Protein AF-A0A959YXR5-F1 (afdb_monomer_lite)

Radius of gyration: 13.39 Å; chains: 1; bounding box: 32×17×37 Å

Foldseek 3Di:
DACVVVVVDDWAAPADPAAADVVLCPDDDQLHFDDKDKDFDADPVDRVHTHGIYIWTATNVGDTAGRDSDHRDDGPDPDDPD

pLDDT: mean 97.11, std 2.38, range [85.75, 98.81]

Structure (mmCIF, N/CA/C/O backbone):
data_AF-A0A959YXR5-F1
#
_entry.id   AF-A0A959YXR5-F1
#
loop_
_atom_site.group_PDB
_atom_site.id
_atom_site.type_symbol
_atom_site.label_atom_id
_atom_site.label_alt_id
_atom_site.label_comp_id
_atom_site.label_asym_id
_atom_site.label_entity_id
_atom_site.label_seq_id
_atom_site.pdbx_PDB_ins_code
_atom_site.Cartn_x
_atom_site.Cartn_y
_atom_site.Cartn_z
_atom_site.occupancy
_atom_site.B_iso_or_equiv
_atom_site.auth_seq_id
_atom_site.auth_comp_id
_atom_site.auth_asym_id
_atom_site.auth_atom_id
_atom_site.pdbx_PDB_model_num
ATOM 1 N N . ALA A 1 1 ? 3.291 4.254 11.293 1.00 96.25 1 ALA A N 1
ATOM 2 C CA . ALA A 1 1 ? 4.199 4.057 10.156 1.00 96.25 1 ALA A CA 1
ATOM 3 C C . ALA A 1 1 ? 3.975 2.666 9.598 1.00 96.25 1 ALA A C 1
ATOM 5 O O . ALA A 1 1 ? 3.614 1.776 10.368 1.00 96.25 1 ALA A O 1
ATOM 6 N N . GLU A 1 2 ? 4.128 2.517 8.290 1.00 97.94 2 GLU A N 1
ATOM 7 C CA . GLU A 1 2 ? 4.152 1.233 7.601 1.00 97.94 2 GLU A CA 1
ATOM 8 C C . GLU A 1 2 ? 5.291 0.341 8.150 1.00 97.94 2 GLU A C 1
ATOM 10 O O . GLU A 1 2 ? 6.288 0.864 8.662 1.00 97.94 2 GLU A O 1
ATOM 15 N N . PRO A 1 3 ? 5.132 -0.995 8.159 1.00 97.88 3 PRO A N 1
ATOM 16 C CA . PRO A 1 3 ? 6.096 -1.882 8.807 1.00 97.88 3 PRO A CA 1
ATOM 17 C C . PRO A 1 3 ? 7.286 -2.277 7.916 1.00 97.88 3 PRO A C 1
ATOM 19 O O . PRO A 1 3 ? 8.322 -2.685 8.444 1.00 97.88 3 PRO A O 1
ATOM 22 N N . TYR A 1 4 ? 7.174 -2.194 6.594 1.00 98.31 4 TYR A N 1
ATOM 23 C CA . TYR A 1 4 ? 8.076 -2.820 5.628 1.00 98.31 4 TYR A CA 1
ATOM 24 C C . TYR A 1 4 ? 9.471 -2.200 5.613 1.00 98.31 4 TYR A C 1
ATOM 26 O O . TYR A 1 4 ? 10.445 -2.958 5.572 1.00 98.31 4 TYR A O 1
ATOM 34 N N . THR A 1 5 ? 9.606 -0.880 5.782 1.00 97.50 5 THR A N 1
ATOM 35 C CA . THR A 1 5 ? 10.932 -0.252 5.937 1.00 97.50 5 THR A CA 1
ATOM 36 C C . THR A 1 5 ? 11.681 -0.835 7.136 1.00 97.50 5 THR A C 1
ATOM 38 O O . THR A 1 5 ? 12.867 -1.157 7.052 1.00 97.50 5 THR A O 1
ATOM 41 N N . SER A 1 6 ? 10.987 -1.049 8.259 1.00 97.19 6 SER A N 1
ATOM 42 C CA . SER A 1 6 ? 11.597 -1.633 9.464 1.00 97.19 6 SER A CA 1
ATOM 43 C C . SER A 1 6 ? 11.944 -3.117 9.309 1.00 97.19 6 SER A C 1
ATOM 45 O O . SER A 1 6 ? 12.856 -3.614 9.971 1.00 97.19 6 SER A O 1
ATOM 47 N N . LEU A 1 7 ? 11.247 -3.813 8.407 1.00 97.69 7 LEU A 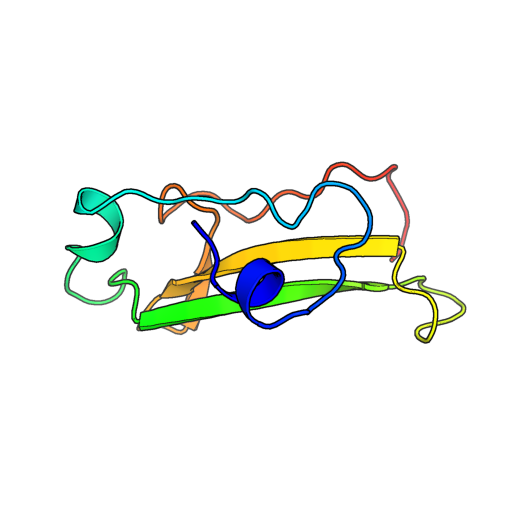N 1
ATOM 48 C CA . LEU A 1 7 ? 11.494 -5.211 8.055 1.00 97.69 7 LEU A CA 1
ATOM 49 C C . LEU A 1 7 ? 12.588 -5.371 6.985 1.00 97.69 7 LEU A C 1
ATOM 51 O O . LEU A 1 7 ? 12.944 -6.498 6.646 1.00 97.69 7 LEU A O 1
ATOM 55 N N . GLY A 1 8 ? 13.146 -4.266 6.480 1.00 97.44 8 GLY A N 1
ATOM 56 C CA . GLY A 1 8 ? 14.238 -4.262 5.508 1.00 97.44 8 GLY A CA 1
ATOM 57 C C . GLY A 1 8 ? 13.798 -4.284 4.044 1.00 97.44 8 GLY A C 1
ATOM 58 O O . GLY A 1 8 ? 14.644 -4.498 3.176 1.00 97.44 8 GLY A O 1
ATOM 59 N N . TYR A 1 9 ? 12.512 -4.068 3.749 1.00 97.75 9 TYR A N 1
ATOM 60 C CA . TYR A 1 9 ? 12.069 -3.825 2.377 1.00 97.75 9 TYR A CA 1
ATOM 61 C C . TYR A 1 9 ? 12.596 -2.464 1.902 1.00 97.75 9 TYR A C 1
ATOM 63 O O . TYR A 1 9 ? 12.555 -1.478 2.638 1.00 97.75 9 TYR A O 1
ATOM 71 N N . VAL A 1 10 ? 13.118 -2.418 0.676 1.00 97.69 10 VAL A N 1
ATOM 72 C CA . VAL A 1 10 ? 13.656 -1.193 0.073 1.00 97.69 10 VAL A CA 1
ATOM 73 C C . VAL A 1 10 ? 12.629 -0.652 -0.909 1.00 97.69 10 VAL A C 1
ATOM 75 O O . VAL A 1 10 ? 12.395 -1.254 -1.953 1.00 97.69 10 VAL A O 1
ATOM 78 N N . HIS A 1 11 ? 12.035 0.487 -0.568 1.00 97.88 11 HIS A N 1
ATOM 79 C CA . HIS A 1 11 ? 11.064 1.169 -1.414 1.00 97.88 11 HIS A CA 1
ATOM 80 C C . HIS A 1 11 ? 11.713 1.852 -2.627 1.00 97.88 11 HIS A C 1
ATOM 82 O O . HIS A 1 11 ? 12.877 2.262 -2.595 1.00 97.88 11 HIS A O 1
ATOM 88 N N . VAL A 1 12 ? 10.922 2.002 -3.689 1.00 97.94 12 VAL A N 1
ATOM 89 C CA . VAL A 1 12 ? 11.245 2.769 -4.900 1.00 97.94 12 VAL A CA 1
ATOM 90 C C . VAL A 1 12 ? 10.268 3.940 -5.015 1.00 97.94 12 VAL A C 1
ATOM 92 O O . VAL A 1 12 ? 9.072 3.771 -4.7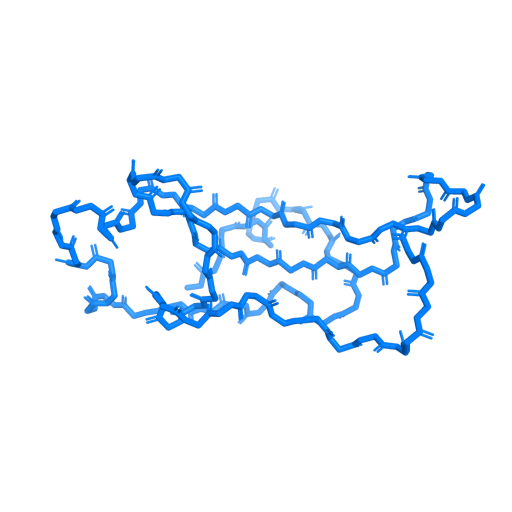89 1.00 97.94 12 VAL A O 1
ATOM 95 N N . GLY A 1 13 ? 10.757 5.120 -5.396 1.00 95.50 13 GLY A N 1
ATOM 96 C CA . GLY A 1 13 ? 9.909 6.301 -5.580 1.00 95.50 13 GLY A CA 1
ATOM 97 C C . GLY A 1 13 ? 9.550 6.991 -4.262 1.00 95.50 13 GLY A C 1
ATOM 98 O O . GLY A 1 13 ? 10.442 7.335 -3.488 1.00 95.50 13 GLY A O 1
ATOM 99 N N . ASP A 1 14 ? 8.260 7.252 -4.048 1.00 92.00 14 ASP A N 1
ATOM 100 C CA . ASP A 1 14 ? 7.725 8.043 -2.930 1.00 92.00 14 ASP A CA 1
ATOM 101 C C . ASP A 1 14 ? 7.284 7.215 -1.708 1.00 92.00 14 ASP A C 1
ATOM 103 O O . ASP A 1 14 ? 6.933 7.802 -0.682 1.00 92.00 14 ASP A O 1
ATOM 107 N N . GLY A 1 15 ? 7.344 5.881 -1.772 1.00 95.56 15 GLY A N 1
ATOM 108 C CA . GLY A 1 15 ? 6.996 5.012 -0.646 1.00 95.56 15 GLY A CA 1
ATOM 109 C C . GLY A 1 15 ? 8.049 4.883 0.461 1.00 95.56 15 GLY A C 1
ATOM 110 O O . GLY A 1 15 ? 9.185 5.348 0.352 1.00 95.56 15 GLY A O 1
ATOM 111 N N . GLY A 1 16 ? 7.658 4.217 1.549 1.00 95.69 16 GLY A N 1
ATOM 112 C CA . GLY A 1 16 ? 8.491 3.897 2.717 1.00 95.69 16 GLY A CA 1
ATOM 113 C C . GLY A 1 16 ? 8.415 4.903 3.867 1.00 95.69 16 GLY A C 1
ATOM 114 O O . GLY A 1 16 ? 9.181 4.821 4.824 1.00 95.69 16 GLY A O 1
ATOM 115 N N . ASN A 1 17 ? 7.510 5.878 3.792 1.00 95.31 17 ASN A N 1
ATOM 116 C CA . ASN A 1 17 ? 7.307 6.894 4.836 1.00 95.31 17 ASN A CA 1
ATOM 117 C C . ASN A 1 17 ? 5.836 7.034 5.249 1.00 95.31 17 ASN A C 1
ATOM 119 O O . ASN A 1 17 ? 5.465 7.940 6.001 1.00 95.31 17 ASN A O 1
ATOM 123 N N . GLU A 1 18 ? 4.983 6.141 4.763 1.00 98.00 18 GLU A N 1
ATOM 124 C CA . GLU A 1 18 ? 3.556 6.145 5.001 1.00 98.00 18 GLU A CA 1
ATOM 125 C C . GLU A 1 18 ? 3.267 5.897 6.478 1.00 98.00 18 GLU A C 1
ATOM 127 O O . GLU A 1 18 ? 3.822 5.015 7.137 1.00 98.00 18 GLU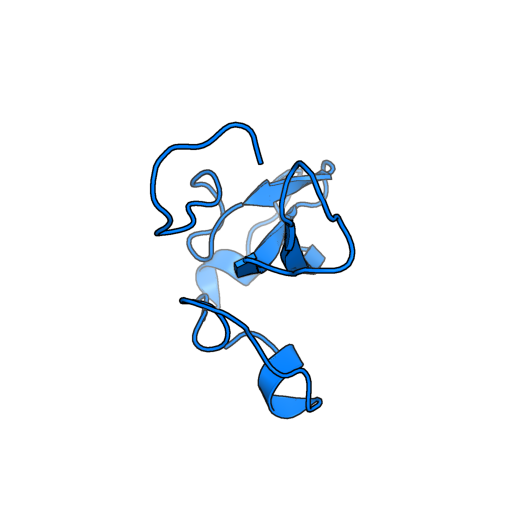 A O 1
ATOM 132 N N . SER A 1 19 ? 2.365 6.692 7.041 1.00 98.25 19 SER A N 1
ATOM 133 C CA . SER A 1 19 ? 1.888 6.480 8.396 1.00 98.25 19 SER A CA 1
ATOM 134 C C . SER A 1 19 ? 0.420 6.822 8.484 1.00 98.25 19 SER A C 1
ATOM 136 O O . SER A 1 19 ? -0.011 7.873 8.034 1.00 98.25 19 SER A O 1
ATOM 138 N N . THR A 1 20 ? -0.322 5.954 9.156 1.00 98.50 20 THR A N 1
ATOM 139 C CA . THR A 1 20 ? -1.703 6.215 9.549 1.00 98.50 20 THR A CA 1
ATOM 140 C C . THR A 1 20 ? -1.793 6.620 11.025 1.00 98.50 20 THR A C 1
ATOM 142 O O . THR A 1 20 ? -0.775 6.774 11.712 1.00 98.50 20 THR A O 1
ATOM 145 N N . THR A 1 21 ? -3.017 6.788 11.522 1.00 98.56 21 THR A N 1
ATOM 146 C CA . THR A 1 21 ? -3.330 7.148 12.907 1.00 98.56 21 THR A CA 1
ATOM 147 C C . THR A 1 21 ? -4.061 6.016 13.629 1.00 98.56 21 THR A C 1
ATOM 149 O O . THR A 1 21 ? -4.704 5.170 13.012 1.00 98.56 21 THR A O 1
ATOM 152 N N . ALA A 1 22 ? -4.035 6.029 14.964 1.00 97.94 22 ALA A N 1
ATOM 153 C CA . ALA A 1 22 ? -4.810 5.076 15.763 1.00 97.94 22 ALA A CA 1
ATOM 154 C C . ALA A 1 22 ? -6.328 5.185 15.522 1.00 97.94 22 ALA A C 1
ATOM 156 O O . ALA A 1 22 ? -7.034 4.196 15.674 1.00 97.94 22 ALA A O 1
ATOM 157 N N . GLY A 1 23 ? -6.827 6.367 15.135 1.00 98.44 23 GLY A N 1
ATOM 158 C CA . GLY A 1 23 ? -8.239 6.568 14.805 1.00 98.44 23 GLY A CA 1
ATOM 159 C C . GLY A 1 23 ? -8.661 5.805 13.550 1.00 98.44 23 GLY A C 1
ATOM 160 O O . GLY A 1 23 ? -9.702 5.160 13.561 1.00 98.44 23 GLY A O 1
ATOM 161 N N . VAL A 1 24 ? -7.816 5.808 12.515 1.00 98.56 24 VAL A N 1
ATOM 162 C CA . VAL A 1 24 ? -8.041 5.031 11.284 1.00 98.56 24 VAL A CA 1
ATOM 163 C C . VAL A 1 24 ? -8.029 3.528 11.584 1.00 98.56 24 VAL A C 1
ATOM 165 O O . VAL A 1 24 ? -8.933 2.806 11.177 1.00 98.56 24 VAL A O 1
ATOM 168 N N . LEU A 1 25 ? -7.071 3.059 12.390 1.00 98.25 25 LEU A N 1
ATOM 169 C CA . LEU A 1 25 ? -6.985 1.645 12.788 1.00 98.25 25 LEU A CA 1
ATOM 170 C C . LEU A 1 25 ? -8.122 1.188 13.719 1.00 98.25 25 LEU A C 1
ATOM 172 O O . LEU A 1 25 ? -8.346 -0.009 13.871 1.00 98.25 25 LEU A O 1
ATOM 176 N N . ALA A 1 26 ? -8.829 2.123 14.357 1.00 98.25 26 ALA A N 1
ATOM 177 C CA . ALA A 1 26 ? -9.972 1.833 15.217 1.00 98.25 26 ALA A CA 1
ATOM 178 C C . ALA A 1 26 ? -11.303 1.732 14.446 1.00 98.25 26 ALA A C 1
ATOM 180 O O . ALA A 1 26 ? -12.337 1.472 15.068 1.00 98.25 26 ALA A O 1
ATOM 181 N N . ALA A 1 27 ? -11.300 1.936 13.121 1.00 97.88 27 ALA A N 1
ATOM 182 C CA . ALA A 1 27 ? -12.475 1.730 12.282 1.00 97.88 27 ALA A CA 1
ATOM 183 C C . ALA A 1 27 ? -13.036 0.302 12.443 1.00 97.88 27 ALA A C 1
ATOM 185 O O . ALA A 1 27 ? -12.309 -0.669 12.661 1.00 97.88 27 ALA A O 1
ATOM 186 N N . THR A 1 28 ? -14.359 0.166 12.350 1.00 98.38 28 THR A N 1
ATOM 187 C CA . THR A 1 28 ? -15.074 -1.114 12.504 1.00 98.38 28 THR A CA 1
ATOM 188 C C . THR A 1 28 ? -16.024 -1.334 11.327 1.00 98.38 28 THR A C 1
ATOM 190 O O . THR A 1 28 ? -16.220 -0.436 10.518 1.00 98.38 28 THR A O 1
ATOM 193 N N . GLY A 1 29 ? -16.622 -2.523 11.220 1.00 98.44 29 GLY A N 1
ATOM 194 C CA . GLY A 1 29 ? -17.492 -2.857 10.087 1.00 98.44 29 GLY A CA 1
ATOM 195 C C . GLY A 1 29 ? -16.706 -3.277 8.844 1.00 98.44 29 GLY A C 1
ATOM 196 O O . GLY A 1 29 ? -15.673 -3.939 8.975 1.00 98.44 29 GLY A O 1
ATOM 197 N N . ASN A 1 30 ? -17.226 -2.949 7.664 1.00 98.50 30 ASN A N 1
ATOM 198 C CA . ASN A 1 30 ? -16.637 -3.334 6.377 1.00 98.50 30 ASN A CA 1
ATOM 199 C C . ASN A 1 30 ? -15.321 -2.587 6.111 1.00 98.50 30 ASN A C 1
ATOM 201 O O . ASN A 1 30 ? -14.314 -3.215 5.810 1.00 98.50 30 ASN A O 1
ATOM 205 N N . ASP A 1 31 ? -15.296 -1.296 6.420 1.00 98.38 31 ASP A N 1
ATOM 206 C CA . ASP A 1 31 ? -14.160 -0.405 6.154 1.00 98.38 31 ASP A CA 1
ATOM 207 C C . ASP A 1 31 ? -13.052 -0.505 7.225 1.00 98.38 31 ASP A C 1
ATOM 209 O O . ASP A 1 31 ? -12.134 0.313 7.291 1.00 98.38 31 ASP A O 1
ATOM 213 N N . ALA A 1 32 ? -13.143 -1.473 8.143 1.00 98.69 32 ALA A N 1
ATOM 214 C CA . ALA A 1 32 ? -12.130 -1.647 9.175 1.00 98.69 32 ALA A CA 1
ATOM 215 C C . ALA A 1 32 ? -10.797 -2.066 8.557 1.00 98.69 32 ALA A C 1
ATOM 217 O O . ALA A 1 32 ? -10.750 -3.031 7.792 1.00 98.69 32 ALA A O 1
ATOM 218 N N . ILE A 1 33 ? -9.714 -1.421 8.980 1.00 98.69 33 ILE A N 1
ATOM 219 C CA . ILE A 1 33 ? -8.371 -1.785 8.536 1.00 98.69 33 ILE A CA 1
ATOM 220 C C . ILE A 1 33 ? -7.979 -3.137 9.134 1.00 98.69 33 ILE A C 1
ATOM 222 O O . ILE A 1 33 ? -8.079 -3.345 10.347 1.00 98.69 33 ILE A O 1
ATOM 226 N N . VAL A 1 34 ? -7.539 -4.059 8.281 1.00 98.56 34 VAL A N 1
ATOM 227 C CA . VAL A 1 34 ? -7.122 -5.411 8.677 1.00 98.56 34 VAL A CA 1
ATOM 228 C C . VAL A 1 34 ? -5.633 -5.661 8.480 1.00 98.56 34 VAL A C 1
ATOM 230 O O . VAL A 1 34 ? -5.088 -6.492 9.202 1.00 98.56 34 VAL A O 1
ATOM 233 N N . ASP A 1 35 ? -4.974 -4.943 7.566 1.00 98.50 35 ASP A N 1
ATOM 234 C CA . ASP A 1 35 ? -3.536 -5.086 7.336 1.00 98.50 35 ASP A CA 1
ATOM 235 C C . ASP A 1 35 ? -2.921 -3.851 6.660 1.00 98.50 35 ASP A C 1
ATOM 237 O O . ASP A 1 35 ? -3.626 -2.977 6.146 1.00 98.50 35 ASP A O 1
ATOM 241 N N . TRP A 1 36 ? -1.593 -3.815 6.644 1.00 98.56 36 TRP A N 1
ATOM 242 C CA . TRP A 1 36 ? -0.821 -3.058 5.667 1.00 98.56 36 TRP A CA 1
ATOM 243 C C . TRP A 1 36 ? -0.546 -3.930 4.440 1.00 98.56 36 TRP A C 1
ATOM 245 O O . TRP A 1 36 ? -0.457 -5.152 4.538 1.00 98.56 36 TRP A O 1
ATOM 255 N N . VAL A 1 37 ? -0.382 -3.294 3.285 1.00 98.50 37 VAL A N 1
ATOM 256 C CA . VAL A 1 37 ? 0.083 -3.932 2.046 1.00 98.50 37 VAL A CA 1
ATOM 257 C C . VAL A 1 37 ? 1.113 -3.039 1.361 1.00 98.50 37 VAL A C 1
ATOM 259 O O . VAL A 1 37 ? 1.037 -1.818 1.477 1.00 98.50 37 VAL A O 1
ATOM 262 N N . VAL A 1 38 ? 2.058 -3.632 0.627 1.00 98.31 38 VAL A N 1
ATOM 263 C CA . VAL A 1 38 ? 2.900 -2.896 -0.332 1.00 98.31 38 VAL A CA 1
ATOM 264 C C . VAL A 1 38 ? 2.320 -3.081 -1.722 1.00 98.31 38 VAL A C 1
ATOM 266 O O . VAL A 1 38 ? 2.095 -4.210 -2.160 1.00 98.31 38 VAL A O 1
ATOM 269 N N . LEU A 1 39 ? 2.108 -1.972 -2.418 1.00 97.94 39 LEU A N 1
ATOM 270 C CA . LEU A 1 39 ? 1.788 -1.942 -3.835 1.00 97.94 39 LEU A CA 1
ATOM 271 C C . LEU A 1 39 ? 3.049 -1.611 -4.627 1.00 97.94 39 LEU A C 1
ATOM 273 O O . LEU A 1 39 ? 3.794 -0.704 -4.258 1.00 97.94 39 LEU A O 1
ATOM 277 N N . GLU A 1 40 ? 3.257 -2.319 -5.732 1.00 97.69 40 GLU A N 1
ATOM 278 C CA . GLU A 1 40 ? 4.324 -2.044 -6.691 1.00 97.69 40 GLU A CA 1
ATOM 279 C C . GLU A 1 40 ? 3.697 -1.671 -8.031 1.00 97.69 40 GLU A C 1
ATOM 281 O O . GLU A 1 40 ? 2.949 -2.462 -8.609 1.00 97.69 40 GLU A O 1
ATOM 286 N N . LEU A 1 41 ? 4.029 -0.486 -8.532 1.00 97.38 41 LEU A N 1
ATOM 287 C CA . LEU A 1 41 ? 3.787 -0.114 -9.917 1.00 97.38 41 LEU A CA 1
ATOM 288 C C . LEU A 1 41 ? 5.004 -0.528 -10.736 1.00 97.38 41 LEU A C 1
ATOM 290 O O . LEU A 1 41 ? 6.141 -0.179 -10.401 1.00 97.38 41 LEU A O 1
ATOM 294 N N . ARG A 1 42 ? 4.773 -1.304 -11.787 1.00 97.50 42 ARG A N 1
ATOM 295 C CA . ARG A 1 42 ? 5.826 -1.900 -12.610 1.00 97.50 42 ARG A CA 1
ATOM 296 C C . ARG A 1 42 ? 5.794 -1.303 -14.009 1.00 97.50 42 ARG A C 1
ATOM 298 O O . ARG A 1 42 ? 4.810 -0.692 -14.398 1.00 97.50 42 ARG A O 1
ATOM 305 N N . ASP A 1 43 ? 6.907 -1.419 -14.717 1.00 96.50 43 ASP A N 1
ATOM 306 C CA . ASP A 1 43 ? 6.995 -0.967 -16.101 1.00 96.50 43 ASP A CA 1
ATOM 307 C C . ASP A 1 43 ? 6.147 -1.881 -17.002 1.00 96.50 43 ASP A C 1
ATOM 309 O O . ASP A 1 43 ? 6.204 -3.110 -16.882 1.00 96.50 43 ASP A O 1
ATOM 313 N N . ALA A 1 44 ? 5.384 -1.275 -17.914 1.00 96.56 44 ALA A N 1
ATOM 314 C CA . ALA A 1 44 ? 4.456 -1.982 -18.796 1.00 96.56 44 ALA A CA 1
ATOM 315 C C . ALA A 1 44 ? 5.155 -2.940 -19.778 1.00 96.56 44 ALA A C 1
ATOM 317 O O . ALA A 1 44 ? 4.593 -3.959 -20.186 1.00 96.56 44 ALA A O 1
ATOM 318 N N . ASN A 1 45 ? 6.385 -2.612 -20.190 1.00 97.00 45 ASN A N 1
ATOM 319 C CA . ASN A 1 45 ? 7.160 -3.385 -21.159 1.00 97.00 45 ASN A CA 1
ATOM 320 C C . ASN A 1 45 ? 8.106 -4.384 -20.480 1.00 97.00 45 ASN A C 1
ATOM 322 O O . ASN A 1 45 ? 8.402 -5.434 -21.057 1.00 97.00 45 ASN A O 1
ATOM 326 N N . ASP A 1 46 ? 8.578 -4.074 -19.270 1.00 96.62 46 ASP A N 1
ATOM 327 C CA . ASP A 1 46 ? 9.401 -4.957 -18.446 1.00 96.62 46 ASP A CA 1
ATOM 328 C C . ASP A 1 46 ? 8.898 -5.017 -16.989 1.00 96.62 46 ASP A C 1
ATOM 330 O O . ASP A 1 46 ? 9.364 -4.264 -16.128 1.00 96.62 46 ASP A O 1
ATOM 334 N N . PRO A 1 47 ? 8.040 -5.995 -16.642 1.00 95.44 47 PRO A N 1
ATOM 335 C CA . PRO A 1 47 ? 7.469 -6.099 -15.305 1.00 95.44 47 PRO A CA 1
ATOM 336 C C . PRO A 1 47 ? 8.497 -6.486 -14.231 1.00 95.44 47 PRO A C 1
ATOM 338 O O . PRO A 1 47 ? 8.132 -6.606 -13.061 1.00 95.44 47 PRO A O 1
ATOM 341 N N . THR A 1 48 ? 9.766 -6.733 -14.577 1.00 97.12 48 THR A N 1
ATOM 342 C CA . THR A 1 48 ? 10.836 -6.896 -13.580 1.00 97.12 48 THR A CA 1
ATOM 343 C C . THR A 1 48 ? 11.324 -5.557 -13.026 1.00 97.12 48 THR A C 1
ATOM 345 O O . THR A 1 48 ? 11.903 -5.527 -11.938 1.00 97.12 48 THR A O 1
ATOM 348 N N . THR A 1 49 ? 11.039 -4.456 -13.724 1.00 96.62 49 THR A N 1
ATOM 349 C CA . THR A 1 49 ? 11.354 -3.097 -13.289 1.00 96.62 49 THR A CA 1
ATOM 350 C C . THR A 1 49 ? 10.198 -2.534 -12.465 1.00 96.62 49 THR A C 1
ATOM 352 O O . THR A 1 49 ? 9.099 -2.317 -12.970 1.00 96.62 49 THR A O 1
ATOM 355 N N . VAL A 1 50 ? 10.451 -2.283 -11.180 1.00 97.50 50 VAL A N 1
ATOM 356 C CA . VAL A 1 50 ? 9.525 -1.562 -10.295 1.00 97.50 50 VAL A CA 1
ATOM 357 C C . VAL A 1 50 ? 9.786 -0.066 -10.447 1.00 97.50 50 VAL A C 1
ATOM 359 O O . VAL A 1 50 ? 10.900 0.397 -10.204 1.00 97.50 50 VAL A O 1
ATOM 362 N N . VAL A 1 51 ? 8.768 0.684 -10.859 1.00 97.25 51 VAL A N 1
ATOM 363 C CA . VAL A 1 51 ? 8.844 2.129 -11.130 1.00 97.25 51 VAL A CA 1
ATOM 364 C C . VAL A 1 51 ? 8.535 2.929 -9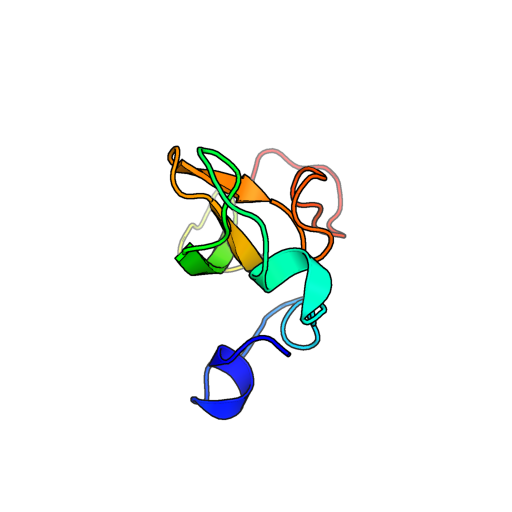.868 1.00 97.25 51 VAL A C 1
ATOM 366 O O . VAL A 1 51 ? 9.124 3.982 -9.626 1.00 97.25 51 VAL A O 1
ATOM 369 N N . ASN A 1 52 ? 7.616 2.419 -9.048 1.00 98.00 52 ASN A N 1
ATOM 370 C CA . ASN A 1 52 ? 7.200 3.047 -7.805 1.00 98.00 52 ASN A CA 1
ATOM 371 C C . ASN A 1 52 ? 6.656 1.99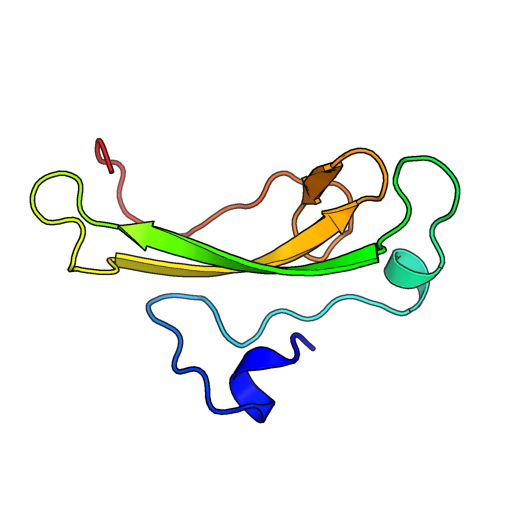2 -6.833 1.00 98.00 52 ASN A C 1
ATOM 373 O O . ASN A 1 52 ? 6.103 0.973 -7.248 1.00 98.00 52 ASN A O 1
ATOM 377 N N . THR A 1 53 ? 6.816 2.234 -5.538 1.00 98.31 53 THR A N 1
ATOM 378 C CA . THR A 1 53 ? 6.201 1.436 -4.480 1.00 98.31 53 THR A CA 1
ATOM 379 C C . THR A 1 53 ? 5.465 2.339 -3.512 1.00 98.31 53 THR A C 1
ATOM 381 O O . THR A 1 53 ? 5.979 3.405 -3.179 1.00 98.31 53 THR A O 1
ATOM 384 N N . ARG A 1 54 ? 4.338 1.866 -2.979 1.00 98.06 54 ARG A N 1
ATOM 385 C CA . ARG A 1 54 ? 3.582 2.574 -1.945 1.00 98.06 54 ARG A CA 1
ATOM 386 C C . ARG A 1 54 ? 3.007 1.610 -0.921 1.00 98.06 54 ARG A C 1
ATOM 388 O O . ARG A 1 54 ? 2.413 0.599 -1.291 1.00 98.06 54 ARG A O 1
ATOM 395 N N . SER A 1 55 ? 3.149 1.937 0.356 1.00 98.50 55 SER A N 1
ATOM 396 C CA . SER A 1 55 ? 2.488 1.204 1.436 1.00 98.50 55 SER A CA 1
ATOM 397 C C . SER A 1 55 ? 1.073 1.744 1.649 1.00 98.50 55 SER A C 1
ATOM 399 O O . SER A 1 55 ? 0.871 2.943 1.826 1.00 98.50 55 SER A O 1
ATOM 401 N N . ALA A 1 56 ? 0.084 0.856 1.648 1.00 98.69 56 ALA A N 1
ATOM 402 C CA . ALA A 1 56 ? -1.337 1.183 1.734 1.00 98.69 56 ALA A CA 1
ATOM 403 C C . ALA A 1 56 ? -2.042 0.331 2.800 1.00 98.69 56 ALA A C 1
ATOM 405 O O . ALA A 1 56 ? -1.452 -0.588 3.376 1.00 98.69 56 ALA A O 1
ATOM 406 N N . LEU A 1 57 ? -3.304 0.650 3.081 1.00 98.81 57 LEU A N 1
ATOM 407 C CA . LEU A 1 57 ? -4.122 -0.045 4.070 1.00 98.81 57 LEU A CA 1
ATOM 408 C C . LEU A 1 57 ? -5.130 -0.963 3.376 1.00 98.81 57 LEU A C 1
ATOM 410 O O . LEU A 1 57 ? -5.814 -0.540 2.448 1.00 98.81 57 LEU A O 1
ATOM 414 N N . LEU A 1 58 ? -5.246 -2.201 3.856 1.00 98.81 58 LEU A N 1
ATOM 415 C CA . LEU A 1 58 ? -6.268 -3.150 3.420 1.00 98.81 58 LEU A CA 1
ATOM 416 C C . LEU A 1 58 ? -7.485 -3.077 4.350 1.00 98.81 58 LEU A C 1
ATOM 418 O O . LEU A 1 58 ? -7.345 -3.234 5.568 1.00 98.81 58 LEU A O 1
ATOM 422 N N . GLN A 1 59 ? -8.671 -2.878 3.779 1.00 98.81 59 GLN A N 1
ATOM 423 C CA . GLN A 1 59 ? -9.960 -2.926 4.469 1.00 98.81 59 GLN A CA 1
ATOM 424 C C . GLN A 1 59 ? -10.540 -4.351 4.493 1.00 98.81 59 GLN A C 1
ATOM 426 O O . GLN A 1 59 ? -10.153 -5.226 3.716 1.00 98.81 59 GLN A O 1
ATOM 431 N N . ARG A 1 60 ? -11.460 -4.623 5.429 1.00 98.69 60 ARG A N 1
ATOM 432 C CA . ARG A 1 60 ? -12.031 -5.966 5.659 1.00 98.69 60 ARG A CA 1
ATOM 433 C C . ARG A 1 60 ? -12.894 -6.465 4.502 1.00 98.69 60 ARG A C 1
ATOM 435 O O . ARG A 1 60 ? -13.013 -7.677 4.324 1.00 98.69 60 ARG A O 1
ATOM 442 N N . ASP A 1 61 ? -13.519 -5.564 3.765 1.00 98.44 61 ASP A N 1
ATOM 443 C CA . ASP A 1 61 ? -14.284 -5.871 2.557 1.00 98.44 61 ASP A CA 1
ATOM 444 C C . ASP A 1 61 ? -13.419 -6.044 1.299 1.00 98.44 61 ASP A C 1
ATOM 446 O O . ASP A 1 61 ? -13.926 -6.525 0.285 1.00 98.44 61 ASP A O 1
ATOM 450 N N . GLY A 1 62 ? -12.114 -5.781 1.398 1.00 98.31 62 GLY A N 1
ATOM 451 C CA . GLY A 1 62 ? -11.126 -6.056 0.357 1.00 98.31 62 GLY A CA 1
ATOM 452 C C . GLY A 1 62 ? -10.617 -4.821 -0.379 1.00 98.31 62 GLY A C 1
ATOM 453 O O . GLY A 1 62 ? -9.730 -4.967 -1.222 1.00 98.31 62 GLY A O 1
ATOM 454 N N . ASP A 1 63 ? -11.122 -3.632 -0.056 1.00 98.50 63 ASP A N 1
ATOM 455 C CA . ASP A 1 63 ? -10.639 -2.393 -0.655 1.00 98.50 63 ASP A CA 1
ATOM 456 C C . ASP A 1 63 ? -9.235 -2.036 -0.142 1.00 98.50 63 ASP A C 1
ATOM 458 O O . ASP A 1 63 ? -8.880 -2.263 1.020 1.00 98.50 63 ASP A O 1
ATOM 462 N N . ILE A 1 64 ? -8.415 -1.473 -1.031 1.00 98.69 64 ILE A N 1
ATOM 463 C CA . ILE A 1 64 ? -7.089 -0.949 -0.695 1.00 98.69 64 ILE A CA 1
ATOM 464 C C . ILE A 1 64 ? -7.154 0.573 -0.770 1.00 98.69 64 ILE A C 1
ATOM 466 O O . ILE A 1 64 ? -7.441 1.143 -1.824 1.00 98.69 64 ILE A O 1
ATOM 470 N N . VAL A 1 65 ? -6.869 1.221 0.355 1.00 98.75 65 VAL A N 1
ATOM 471 C CA . VAL A 1 65 ? -7.005 2.668 0.548 1.00 98.75 65 VAL A CA 1
ATOM 472 C C . VAL A 1 65 ? -5.698 3.281 1.036 1.00 98.75 65 VAL A C 1
ATOM 474 O O . VAL A 1 65 ? -4.812 2.596 1.556 1.00 98.75 65 VAL A O 1
ATOM 477 N N . ASP A 1 66 ? -5.560 4.591 0.864 1.00 98.38 66 ASP A N 1
ATOM 478 C CA . ASP A 1 66 ? -4.417 5.338 1.375 1.00 98.38 66 ASP A CA 1
ATOM 479 C C . ASP A 1 66 ? -4.447 5.424 2.917 1.00 98.38 66 ASP A C 1
ATOM 481 O O . ASP A 1 66 ? -5.359 4.953 3.600 1.00 98.38 66 ASP A O 1
ATOM 485 N N . THR A 1 67 ? -3.425 6.041 3.500 1.00 98.31 67 THR A N 1
ATOM 486 C CA . THR A 1 67 ? -3.188 6.088 4.950 1.00 98.31 67 THR A CA 1
ATOM 487 C C . THR A 1 67 ? -4.249 6.833 5.761 1.00 98.31 67 THR A C 1
ATOM 489 O O . THR A 1 67 ? -4.257 6.721 6.991 1.00 98.31 67 THR A O 1
ATOM 492 N N . ASP A 1 68 ? -5.151 7.565 5.107 1.00 98.31 68 ASP A N 1
ATOM 493 C CA . ASP A 1 68 ? -6.324 8.173 5.739 1.00 98.31 68 ASP A CA 1
ATOM 494 C C . ASP A 1 68 ? -7.477 7.177 5.966 1.00 98.31 68 ASP A C 1
ATOM 496 O O . ASP A 1 68 ? -8.420 7.494 6.691 1.00 98.31 68 ASP A O 1
ATOM 500 N N . GLY A 1 69 ? -7.381 5.970 5.398 1.00 98.06 69 GLY A N 1
ATOM 501 C CA . GLY A 1 69 ? -8.355 4.898 5.545 1.00 98.06 69 GLY A CA 1
ATOM 502 C C . GLY A 1 69 ? -9.569 4.996 4.624 1.00 98.06 69 GLY A C 1
ATOM 503 O O . GLY A 1 69 ? -10.522 4.260 4.861 1.00 98.06 69 GLY A O 1
ATOM 504 N N . SER A 1 70 ? -9.580 5.881 3.620 1.00 97.81 70 SER A N 1
ATOM 505 C CA . SER A 1 70 ? -10.730 6.022 2.707 1.00 97.81 70 SER A CA 1
ATOM 506 C C . SER A 1 70 ? -10.396 6.503 1.295 1.00 97.81 70 SER A C 1
ATOM 508 O O . SER A 1 70 ? -11.097 6.143 0.350 1.00 97.81 70 SER A O 1
ATOM 510 N N . SER A 1 71 ? -9.354 7.317 1.122 1.00 98.31 71 SER A N 1
ATOM 511 C CA . SER A 1 71 ? -8.970 7.822 -0.194 1.00 98.31 71 SER A CA 1
ATOM 512 C C . SER A 1 71 ? -8.396 6.697 -1.059 1.00 98.31 71 SER A C 1
ATOM 514 O O . SER A 1 71 ? -7.694 5.825 -0.539 1.00 98.31 71 SER A O 1
ATOM 516 N N . PRO A 1 72 ? -8.620 6.724 -2.386 1.00 97.62 72 PRO A N 1
ATOM 517 C CA . PRO A 1 72 ? -7.886 5.867 -3.304 1.00 97.62 72 PRO A CA 1
ATOM 518 C C . PRO A 1 72 ? -6.379 6.081 -3.164 1.00 97.62 72 PRO A C 1
ATOM 520 O O . PRO A 1 72 ? -5.919 7.198 -2.916 1.00 97.62 72 PRO A O 1
ATOM 523 N N . VAL A 1 73 ? -5.609 5.016 -3.368 1.00 97.62 73 VAL A N 1
ATOM 524 C CA . VAL A 1 73 ? -4.150 5.097 -3.340 1.00 97.62 73 VAL A CA 1
ATOM 525 C C . VAL A 1 73 ? -3.646 5.922 -4.527 1.00 97.62 73 VAL A C 1
ATOM 527 O O . VAL A 1 73 ? -3.995 5.643 -5.672 1.00 97.62 73 VAL A O 1
ATOM 530 N N . ALA A 1 74 ? -2.798 6.916 -4.256 1.00 94.62 74 ALA A N 1
ATOM 531 C CA . ALA A 1 74 ? -2.149 7.734 -5.278 1.00 94.62 74 ALA A CA 1
ATOM 532 C C . ALA A 1 74 ? -0.628 7.531 -5.263 1.00 94.62 74 ALA A C 1
ATOM 534 O O . ALA A 1 74 ? -0.018 7.522 -4.197 1.00 94.62 74 ALA A O 1
ATOM 535 N N . MET A 1 75 ? -0.014 7.415 -6.441 1.00 94.69 75 MET A N 1
ATOM 536 C CA . MET A 1 75 ? 1.442 7.341 -6.617 1.00 94.69 75 MET A CA 1
ATOM 537 C C . MET A 1 75 ? 1.903 8.519 -7.474 1.00 94.69 75 MET A C 1
ATOM 539 O O . MET A 1 75 ? 1.305 8.794 -8.515 1.00 94.69 75 MET A O 1
ATOM 543 N N . MET A 1 76 ? 2.951 9.229 -7.049 1.00 93.06 76 MET A N 1
ATOM 544 C CA . MET A 1 76 ? 3.475 10.370 -7.807 1.00 93.06 76 MET A CA 1
ATOM 545 C C . MET A 1 76 ? 4.436 9.909 -8.911 1.00 93.06 76 MET A C 1
ATOM 547 O O . MET A 1 76 ? 5.656 10.004 -8.777 1.00 93.06 76 MET A O 1
ATOM 551 N N . VAL A 1 77 ? 3.873 9.424 -10.016 1.00 94.19 77 VAL A N 1
ATOM 552 C CA . VAL A 1 77 ? 4.597 9.052 -11.243 1.00 94.19 77 VAL A CA 1
ATOM 553 C C . VAL A 1 77 ? 4.077 9.854 -12.445 1.00 94.19 77 VAL A C 1
ATOM 555 O O . VAL A 1 77 ? 2.965 10.380 -12.378 1.00 94.19 77 VAL A O 1
ATOM 558 N N . PRO A 1 78 ? 4.865 10.015 -13.527 1.00 93.75 78 PRO A N 1
ATOM 559 C CA . PRO A 1 78 ? 4.349 10.523 -14.801 1.00 93.75 78 PRO A CA 1
ATOM 560 C C . PRO A 1 78 ? 3.188 9.666 -15.322 1.00 93.75 78 PRO A C 1
ATOM 562 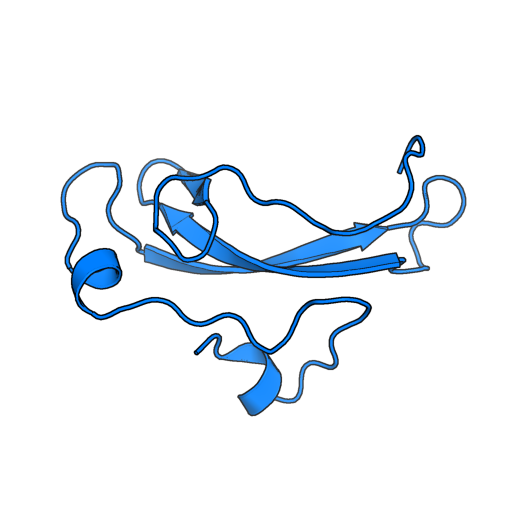O O . PRO A 1 78 ? 3.118 8.494 -14.989 1.00 93.75 78 PRO A O 1
ATOM 565 N N . ASP A 1 79 ? 2.310 10.218 -16.158 1.00 92.38 79 ASP A N 1
ATOM 566 C CA . ASP A 1 79 ? 1.260 9.420 -16.806 1.00 92.38 79 ASP A CA 1
ATOM 567 C C . ASP A 1 79 ? 1.878 8.444 -17.830 1.00 92.38 79 ASP A C 1
ATOM 569 O O . ASP A 1 79 ? 2.640 8.877 -18.700 1.00 92.38 79 ASP A O 1
ATOM 573 N N . ASP A 1 80 ? 1.535 7.153 -17.743 1.00 91.19 80 ASP A N 1
ATOM 574 C CA . ASP A 1 80 ? 1.942 6.090 -18.680 1.00 91.19 80 ASP A CA 1
ATOM 575 C C . ASP A 1 80 ? 0.991 4.872 -18.580 1.00 91.19 80 ASP A C 1
ATOM 577 O O . ASP A 1 80 ? 0.170 4.796 -17.662 1.00 91.19 80 ASP A O 1
ATOM 581 N N . ASP A 1 81 ? 1.120 3.906 -19.495 1.00 86.69 81 ASP A N 1
ATOM 582 C CA . ASP A 1 81 ? 0.302 2.677 -19.571 1.00 86.69 81 ASP A CA 1
ATOM 583 C C . ASP A 1 81 ? 0.824 1.528 -18.667 1.00 86.69 81 ASP A C 1
ATOM 585 O O . ASP A 1 81 ? 0.711 0.359 -19.040 1.00 86.69 81 ASP A O 1
ATOM 589 N N . TYR A 1 82 ? 1.419 1.866 -17.512 1.00 85.75 82 TYR A N 1
ATOM 590 C CA . TYR A 1 82 ? 2.054 0.946 -16.541 1.00 85.75 82 TYR A CA 1
ATOM 591 C C . TYR A 1 82 ? 1.345 -0.404 -16.330 1.00 85.75 82 TYR A C 1
ATOM 593 O O . TYR A 1 82 ? 0.112 -0.417 -16.101 1.00 85.75 82 TYR A O 1
#

Secondary structure (DSSP, 8-state):
--STTTTT----TT-S-----HHHHT--STT-EEEEEEEEEE-SS-TTSEEEEEEEEEETTS-EE-TTSSSBP-----S---

Sequence (82 aa):
AEPYTSLGYVHVGDGGNESTTAGVLAATGNDAIVDWVVLELRDANDPTTVVNTRSALLQRDGDIVDTDGSSPVAMMVPDDDY